Protein AF-A0A3P1XPN7-F1 (afdb_monomer_lite)

Secondary structure (DSSP, 8-state):
---PPPPHHHHHHHHHHHHTT-S-EEEEEEEEEEEETTEEEEEE--SS---HHHHHHHHHHHHHHHHHHSSS---HHHHHHHHHHHHHTPEEEEEEEEEE-SSEEEEEETTEEEEEESSSSEEE----

Organism: Escherichia coli (NCBI:txid562)

Foldseek 3Di:
DDDDDDDPVRVVVVVVCVVLVAQDKDWQFKWWWFQDPQAIETAGAPDDDDDDVQLLVQLVQQLVCCCPPNPDPDDSVRSSVVSNVRSVRTDIFGGWMWGHYPQWIWIDGPVDIDIDGDSGHYHYDDHD

Structure (mmCIF, N/CA/C/O backbone):
data_AF-A0A3P1XPN7-F1
#
_entry.id   AF-A0A3P1XPN7-F1
#
loop_
_atom_site.group_PDB
_atom_site.id
_atom_site.type_symbol
_atom_site.label_atom_id
_atom_site.label_alt_id
_atom_site.label_comp_id
_atom_site.label_asym_id
_atom_site.label_entity_id
_atom_site.label_seq_id
_atom_site.pdbx_PDB_ins_code
_atom_site.Cartn_x
_atom_site.Cartn_y
_atom_site.Cartn_z
_atom_site.occupancy
_atom_site.B_iso_or_equiv
_atom_site.auth_seq_id
_atom_site.auth_comp_id
_atom_site.auth_asym_id
_atom_site.auth_atom_id
_atom_site.pdbx_PDB_model_num
ATOM 1 N N . ASN A 1 1 ? -10.611 -22.731 31.653 1.00 43.47 1 ASN A N 1
ATOM 2 C CA . ASN A 1 1 ? -9.551 -22.167 30.794 1.00 43.47 1 ASN A CA 1
ATOM 3 C C . ASN A 1 1 ? -8.346 -23.073 30.858 1.00 43.47 1 ASN A C 1
ATOM 5 O O . ASN A 1 1 ? -7.580 -22.969 31.804 1.00 43.47 1 ASN A O 1
ATOM 9 N N . GLU A 1 2 ? -8.222 -23.992 29.906 1.00 47.03 2 GLU A N 1
ATOM 10 C CA . GLU A 1 2 ? -7.010 -24.796 29.750 1.00 47.03 2 GLU A CA 1
ATOM 11 C C . GLU A 1 2 ? -6.020 -24.011 28.890 1.00 47.03 2 GLU A C 1
ATOM 13 O O . GLU A 1 2 ? -6.319 -23.626 27.759 1.00 47.03 2 GLU A O 1
ATOM 18 N N . THR A 1 3 ? -4.854 -23.714 29.451 1.00 46.94 3 THR A N 1
ATOM 19 C CA . THR A 1 3 ? -3.710 -23.196 28.704 1.00 46.94 3 THR A CA 1
ATOM 20 C C . THR A 1 3 ? -3.095 -24.345 27.921 1.00 46.94 3 THR A C 1
ATOM 22 O O . THR A 1 3 ? -2.446 -25.213 28.498 1.00 46.94 3 THR A O 1
ATOM 25 N N . VAL A 1 4 ? -3.315 -24.356 26.608 1.00 68.31 4 VAL A N 1
ATOM 26 C CA . VAL A 1 4 ? -2.651 -25.287 25.693 1.00 68.31 4 VAL A CA 1
ATOM 27 C C . VAL A 1 4 ? -1.275 -24.721 25.355 1.00 68.31 4 VAL A C 1
ATOM 29 O O . VAL A 1 4 ? -1.167 -23.637 24.777 1.00 68.31 4 VAL A O 1
ATOM 32 N N . GLU A 1 5 ? -0.214 -25.439 25.720 1.00 71.19 5 GLU A N 1
ATOM 33 C CA . GLU A 1 5 ? 1.134 -25.092 25.279 1.00 71.19 5 GLU A CA 1
ATOM 34 C C . GLU A 1 5 ? 1.351 -25.532 23.832 1.00 71.19 5 GLU A C 1
ATOM 36 O O . GLU A 1 5 ? 1.286 -26.713 23.499 1.00 71.19 5 GLU A O 1
ATOM 41 N N . LEU A 1 6 ? 1.647 -24.559 22.972 1.00 68.94 6 LEU A N 1
ATOM 42 C CA . LEU A 1 6 ? 2.004 -24.817 21.582 1.00 68.94 6 LEU A CA 1
ATOM 43 C C . LEU A 1 6 ? 3.377 -25.489 21.492 1.00 68.94 6 LEU A C 1
ATOM 45 O O . LEU A 1 6 ? 4.345 -25.062 22.143 1.00 68.94 6 LEU A O 1
ATOM 49 N N . SER A 1 7 ? 3.475 -26.477 20.607 1.00 83.31 7 SER A N 1
ATOM 50 C CA . SER A 1 7 ? 4.732 -27.130 20.254 1.00 83.31 7 SER A CA 1
ATOM 51 C C . SER A 1 7 ? 5.725 -26.144 19.623 1.00 83.31 7 SER A C 1
ATOM 53 O O . SER A 1 7 ? 5.362 -25.087 19.094 1.00 83.31 7 SER A O 1
ATOM 55 N N . ALA A 1 8 ? 7.015 -26.490 19.642 1.00 78.88 8 ALA A N 1
ATOM 56 C CA . ALA A 1 8 ? 8.059 -25.672 19.019 1.00 78.88 8 ALA A CA 1
ATOM 57 C C . ALA A 1 8 ? 7.815 -25.458 17.512 1.00 78.88 8 ALA A C 1
ATOM 59 O O . ALA A 1 8 ? 8.082 -24.378 16.982 1.00 78.88 8 ALA A O 1
ATOM 60 N N . GLN A 1 9 ? 7.257 -26.463 16.831 1.00 71.62 9 GLN A N 1
ATOM 61 C CA . GLN A 1 9 ? 6.937 -26.390 15.409 1.00 71.62 9 GLN A CA 1
ATOM 62 C C . GLN A 1 9 ? 5.768 -25.437 15.136 1.00 71.62 9 GLN A C 1
ATOM 64 O O . GLN A 1 9 ? 5.864 -24.611 14.232 1.00 71.62 9 GLN A O 1
ATOM 69 N N . GLU A 1 10 ? 4.706 -25.475 15.945 1.00 68.19 10 GLU A N 1
ATOM 70 C CA . GLU A 1 10 ? 3.580 -24.537 15.834 1.00 68.19 10 GLU A CA 1
ATOM 71 C C . GLU A 1 10 ? 4.011 -23.097 16.108 1.00 68.19 10 GLU A C 1
ATOM 73 O O . GLU A 1 10 ? 3.664 -22.197 15.346 1.00 68.19 10 GLU A O 1
ATOM 78 N N . LYS A 1 11 ? 4.840 -22.875 17.135 1.00 73.75 11 LYS A N 1
ATOM 79 C CA . LYS A 1 11 ? 5.433 -21.558 17.421 1.00 73.75 11 LYS A CA 1
ATOM 80 C C . LYS A 1 11 ? 6.272 -21.052 16.248 1.00 73.75 11 LYS A C 1
ATOM 82 O O . LYS A 1 11 ? 6.179 -19.880 15.898 1.00 73.75 11 LYS A O 1
ATOM 87 N N . CYS A 1 12 ? 7.060 -21.922 15.616 1.00 70.81 12 CYS A N 1
ATOM 88 C CA . CYS A 1 12 ? 7.872 -21.568 14.453 1.00 70.81 12 CYS A CA 1
ATOM 89 C C . CYS A 1 12 ? 7.010 -21.243 13.224 1.00 70.81 12 CYS A C 1
ATOM 91 O O . CYS A 1 12 ? 7.272 -20.254 12.544 1.00 70.81 12 CYS A O 1
ATOM 93 N N . ILE A 1 13 ? 5.951 -22.021 12.970 1.00 64.38 13 ILE A N 1
ATOM 94 C CA . ILE A 1 13 ? 4.983 -21.751 11.898 1.00 64.38 13 ILE A CA 1
ATOM 95 C C . ILE A 1 13 ? 4.291 -20.413 12.142 1.00 64.38 13 ILE A C 1
ATOM 97 O O . ILE A 1 13 ? 4.268 -19.591 11.239 1.00 64.38 13 ILE A O 1
ATOM 101 N N . ILE A 1 14 ? 3.810 -20.153 13.360 1.00 63.28 14 ILE A N 1
ATOM 102 C CA . ILE A 1 14 ? 3.166 -18.885 13.720 1.00 63.28 14 ILE A CA 1
ATOM 103 C C . ILE A 1 14 ? 4.147 -17.720 13.603 1.00 63.28 14 ILE A C 1
ATOM 105 O O . ILE A 1 14 ? 3.788 -16.689 13.056 1.00 63.28 14 ILE A O 1
ATOM 109 N N . ALA A 1 15 ? 5.390 -17.861 14.066 1.00 65.00 15 ALA A N 1
ATOM 110 C CA . ALA A 1 15 ? 6.399 -16.814 13.929 1.00 65.00 15 ALA A CA 1
ATOM 111 C C . ALA A 1 15 ? 6.713 -16.525 12.456 1.00 65.00 15 ALA A C 1
ATOM 113 O O . ALA A 1 15 ? 6.793 -15.366 12.056 1.00 65.00 15 ALA A O 1
ATOM 114 N N . ARG A 1 16 ? 6.844 -17.570 11.632 1.00 61.44 16 ARG A N 1
ATOM 115 C CA . ARG A 1 16 ? 7.054 -17.444 10.187 1.00 61.44 16 ARG A C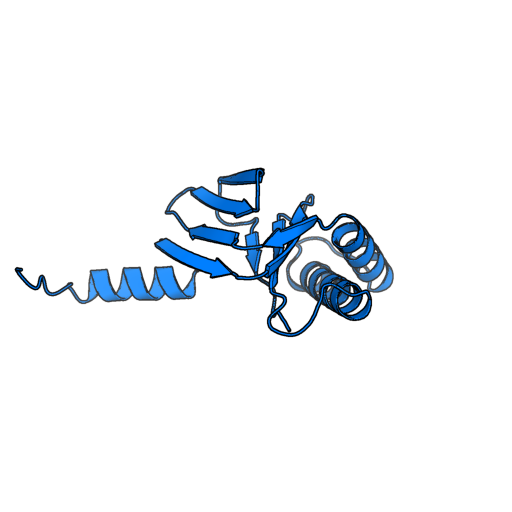A 1
ATOM 116 C C . ARG A 1 16 ? 5.843 -16.822 9.507 1.00 61.44 16 ARG A C 1
ATOM 118 O O . ARG A 1 16 ? 6.013 -15.963 8.655 1.00 61.44 16 ARG A O 1
ATOM 125 N N . ASP A 1 17 ? 4.645 -17.208 9.920 1.00 62.09 17 ASP A N 1
ATOM 126 C CA . ASP A 1 17 ? 3.396 -16.637 9.449 1.00 62.09 17 ASP A CA 1
ATOM 127 C C . ASP A 1 17 ? 3.312 -15.154 9.840 1.00 62.09 17 ASP A C 1
ATOM 129 O O . ASP A 1 17 ? 3.114 -14.326 8.965 1.00 62.09 17 ASP A O 1
ATOM 133 N N . ILE A 1 18 ? 3.611 -14.771 11.083 1.00 59.12 18 ILE A N 1
ATOM 134 C CA . ILE A 1 18 ? 3.682 -13.369 11.527 1.00 59.12 18 ILE A CA 1
ATOM 135 C C . ILE A 1 18 ? 4.707 -12.575 10.704 1.00 59.12 18 ILE A C 1
ATOM 137 O O . ILE A 1 18 ? 4.369 -11.516 10.178 1.00 59.12 18 ILE A O 1
ATOM 141 N N . ILE A 1 19 ? 5.934 -13.086 10.542 1.00 59.91 19 ILE A N 1
ATOM 142 C CA . ILE A 1 19 ? 6.994 -12.445 9.739 1.00 59.91 19 ILE A CA 1
ATOM 143 C C . ILE A 1 19 ? 6.554 -12.298 8.276 1.00 59.91 19 ILE A C 1
ATOM 145 O O . ILE A 1 19 ? 6.819 -11.280 7.641 1.00 59.91 19 ILE A O 1
ATOM 149 N N . CYS A 1 20 ? 5.858 -13.299 7.736 1.00 54.38 20 CYS A N 1
ATOM 150 C CA . CYS A 1 20 ? 5.346 -13.305 6.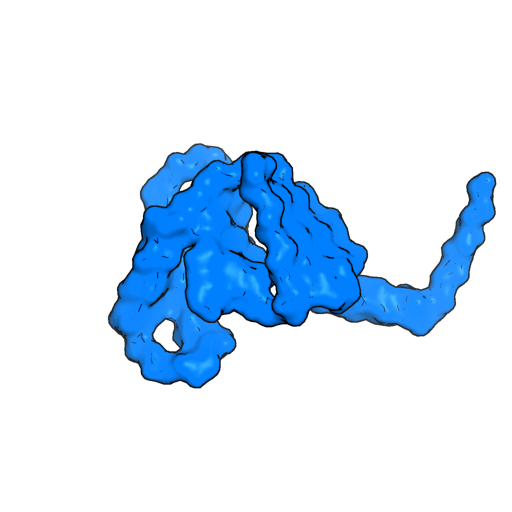370 1.00 54.38 20 CYS A CA 1
ATOM 151 C C . CYS A 1 20 ? 3.950 -12.670 6.229 1.00 54.38 20 CYS A C 1
ATOM 153 O O . CYS A 1 20 ? 3.361 -12.781 5.153 1.00 54.38 20 CYS A O 1
ATOM 155 N N . ASN A 1 21 ? 3.404 -12.034 7.274 1.00 56.56 21 ASN A N 1
ATOM 156 C CA . ASN A 1 21 ? 2.029 -11.522 7.317 1.00 56.56 21 ASN A CA 1
ATOM 157 C C . ASN A 1 21 ? 0.973 -12.545 6.832 1.00 56.56 21 ASN A C 1
ATOM 159 O O . ASN A 1 21 ? 0.087 -12.227 6.041 1.00 56.56 21 ASN A O 1
ATOM 163 N N . ARG A 1 22 ? 1.072 -13.794 7.281 1.00 54.59 22 ARG A N 1
ATOM 164 C CA . ARG A 1 22 ? 0.084 -14.874 7.153 1.00 54.59 22 ARG A CA 1
ATOM 165 C C . ARG A 1 22 ? -0.598 -15.054 8.517 1.00 54.59 22 ARG A C 1
ATOM 167 O O . ARG A 1 22 ? 0.034 -14.876 9.551 1.00 54.59 22 ARG A O 1
ATOM 174 N N . ARG A 1 23 ? -1.903 -15.353 8.538 1.00 53.69 23 ARG A N 1
ATOM 175 C CA . ARG A 1 23 ? -2.693 -15.606 9.770 1.00 53.69 23 ARG A CA 1
ATOM 176 C C . ARG A 1 23 ? -2.645 -14.493 10.836 1.00 53.69 23 ARG A C 1
ATOM 178 O O . ARG A 1 23 ? -2.642 -14.771 12.030 1.00 53.69 23 ARG A O 1
ATOM 185 N N . TYR A 1 24 ? -2.641 -13.230 10.415 1.00 65.50 24 TYR A N 1
ATOM 186 C CA . TYR A 1 24 ? -2.613 -12.064 11.303 1.00 65.50 24 TYR A CA 1
ATOM 187 C C . TYR A 1 24 ? -3.718 -11.069 10.940 1.00 65.50 24 TYR A C 1
ATOM 189 O O . TYR A 1 24 ? -3.922 -10.762 9.762 1.00 65.50 24 TYR A O 1
ATOM 197 N N . SER A 1 25 ? -4.430 -10.558 11.950 1.00 67.88 25 SER A N 1
ATOM 198 C CA . SER A 1 25 ? -5.381 -9.458 11.789 1.00 67.88 25 SER A CA 1
ATOM 199 C C . SER A 1 25 ? -4.806 -8.163 12.353 1.00 67.88 25 SER A C 1
ATOM 201 O O . SER A 1 25 ? -4.441 -8.113 13.528 1.00 67.88 25 SER A O 1
ATOM 203 N N . ARG A 1 26 ? -4.785 -7.100 11.548 1.00 75.62 26 ARG A N 1
ATOM 204 C CA . ARG A 1 26 ? -4.376 -5.756 11.967 1.00 75.62 26 ARG A CA 1
ATOM 205 C C . ARG A 1 26 ? -5.490 -4.757 11.715 1.00 75.62 26 ARG A C 1
ATOM 207 O O . ARG A 1 26 ? -6.061 -4.732 10.625 1.00 75.62 26 ARG A O 1
ATOM 214 N N . VAL A 1 27 ? -5.718 -3.880 12.687 1.00 80.75 27 VAL A N 1
ATOM 215 C CA . VAL A 1 27 ? -6.538 -2.682 12.495 1.00 80.75 27 VAL A CA 1
ATOM 216 C C . VAL A 1 27 ? -5.624 -1.511 12.140 1.00 80.75 27 VAL A C 1
ATOM 218 O O . VAL A 1 27 ? -4.650 -1.235 12.840 1.00 80.75 27 VAL A O 1
ATOM 221 N N . ILE A 1 28 ? -5.923 -0.831 11.035 1.00 85.62 28 ILE A N 1
ATOM 222 C CA . ILE A 1 28 ? -5.261 0.407 10.618 1.00 85.62 28 ILE A CA 1
ATOM 223 C C . ILE A 1 28 ? -6.300 1.524 10.712 1.00 85.62 28 ILE A C 1
ATOM 225 O O . ILE A 1 28 ? -7.292 1.523 9.985 1.00 85.62 28 ILE A O 1
ATOM 229 N N . GLU A 1 29 ? -6.073 2.482 11.613 1.00 86.81 29 GLU A N 1
ATOM 230 C CA . GLU A 1 29 ? -7.034 3.551 11.921 1.00 86.81 29 GLU A CA 1
ATOM 231 C C . GLU A 1 29 ? -7.435 4.348 10.673 1.00 86.81 29 GLU A C 1
ATOM 233 O O . GLU A 1 29 ? -8.613 4.625 10.451 1.00 86.81 29 GLU A O 1
ATOM 238 N N . LYS A 1 30 ? -6.458 4.691 9.830 1.00 90.38 30 LYS A N 1
ATOM 239 C CA . LYS A 1 30 ? -6.668 5.399 8.567 1.00 90.38 30 LYS A CA 1
ATOM 240 C C . LYS A 1 30 ? -5.528 5.121 7.590 1.00 90.38 30 LYS A C 1
ATOM 242 O O . LYS A 1 30 ? -4.375 4.999 8.001 1.00 90.38 30 LYS A O 1
ATOM 247 N N . ALA A 1 31 ? -5.840 5.028 6.302 1.00 91.88 31 ALA A N 1
ATOM 248 C CA . ALA A 1 31 ? -4.847 4.821 5.251 1.00 91.88 31 ALA A CA 1
ATOM 249 C C . ALA A 1 31 ? -5.320 5.371 3.904 1.00 91.88 31 ALA A C 1
ATOM 251 O O . ALA A 1 31 ? -6.525 5.488 3.661 1.00 91.88 31 ALA A O 1
ATOM 252 N N . TYR A 1 32 ? -4.368 5.650 3.019 1.00 92.50 32 TYR A N 1
ATOM 253 C CA . TYR A 1 32 ? -4.634 5.637 1.586 1.00 92.50 32 TYR A CA 1
ATOM 254 C C . TYR A 1 32 ? -4.589 4.193 1.089 1.00 92.50 32 TYR A C 1
ATOM 256 O O . TYR A 1 32 ? -3.692 3.435 1.460 1.00 92.50 32 TYR A O 1
ATOM 264 N N . VAL A 1 33 ? -5.563 3.809 0.269 1.00 90.50 33 VAL A N 1
ATOM 265 C CA . VAL A 1 33 ? -5.613 2.485 -0.357 1.00 90.50 33 VAL A CA 1
ATOM 266 C C . VAL A 1 33 ? -5.767 2.662 -1.856 1.00 90.50 33 VAL A C 1
ATOM 268 O O . VAL A 1 33 ? -6.703 3.320 -2.301 1.00 90.50 33 VAL A O 1
ATOM 271 N N . ALA A 1 34 ? -4.866 2.075 -2.636 1.00 90.94 34 ALA A N 1
ATOM 272 C CA . ALA A 1 34 ? -4.906 2.130 -4.093 1.00 90.94 34 ALA A CA 1
ATOM 273 C C . ALA A 1 34 ? -4.784 0.725 -4.675 1.00 90.94 34 ALA A C 1
ATOM 275 O O . ALA A 1 34 ? -3.883 -0.022 -4.299 1.00 90.94 34 ALA A O 1
ATOM 276 N N . ASN A 1 35 ? -5.669 0.373 -5.606 1.00 87.81 35 ASN A N 1
ATOM 277 C CA . ASN A 1 35 ? -5.578 -0.884 -6.341 1.00 87.81 35 ASN A CA 1
ATOM 278 C C . ASN A 1 35 ? -4.973 -0.650 -7.730 1.00 87.81 35 ASN A C 1
ATOM 280 O O . ASN A 1 35 ? -5.232 0.369 -8.367 1.00 87.81 35 ASN A O 1
ATOM 284 N N . SER A 1 36 ? -4.164 -1.594 -8.200 1.00 88.19 36 SER A N 1
ATOM 285 C CA . SER A 1 36 ? -3.453 -1.502 -9.475 1.00 88.19 36 SER A CA 1
ATOM 286 C C . SER A 1 36 ? -3.152 -2.889 -10.049 1.00 88.19 36 SER A C 1
ATOM 288 O O . SER A 1 36 ? -3.340 -3.908 -9.382 1.00 88.19 36 SER A O 1
ATOM 290 N N . GLY A 1 37 ? -2.598 -2.934 -11.265 1.00 86.56 37 GLY A N 1
ATOM 291 C CA . GLY A 1 37 ? -2.070 -4.174 -11.847 1.00 86.56 37 GLY A CA 1
ATOM 292 C C . GLY A 1 37 ? -0.939 -4.820 -11.028 1.00 86.56 37 GLY A C 1
ATOM 293 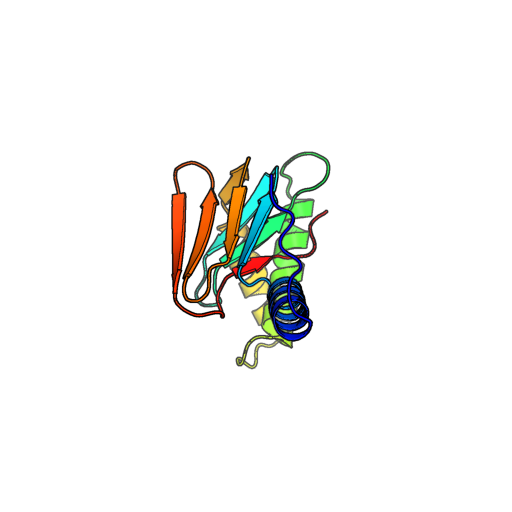O O . GLY A 1 37 ? -0.753 -6.031 -11.108 1.00 86.56 37 GLY A O 1
ATOM 294 N N . PHE A 1 38 ? -0.236 -4.047 -10.192 1.00 86.00 38 PHE A N 1
ATOM 295 C CA . PHE A 1 38 ? 0.819 -4.532 -9.289 1.00 86.00 38 PHE A CA 1
ATOM 296 C C . PHE A 1 38 ? 0.285 -5.042 -7.941 1.00 86.00 38 PHE A C 1
ATOM 298 O O . PHE A 1 38 ? 1.042 -5.548 -7.112 1.00 86.00 38 PHE A O 1
ATOM 305 N N . GLY A 1 39 ? -1.022 -4.912 -7.715 1.00 86.12 39 GLY A N 1
ATOM 306 C CA . GLY A 1 39 ? -1.687 -5.223 -6.460 1.00 86.12 39 GLY A CA 1
ATOM 307 C C . GLY A 1 39 ? -2.230 -3.986 -5.755 1.00 86.12 39 GLY A C 1
ATOM 308 O O . GLY A 1 39 ? -2.294 -2.886 -6.309 1.00 86.12 39 GLY A O 1
ATOM 309 N N . THR A 1 40 ? -2.663 -4.206 -4.521 1.00 87.06 40 THR A N 1
ATOM 310 C CA . THR A 1 40 ? -3.234 -3.204 -3.630 1.00 87.06 40 THR A CA 1
ATOM 311 C C . THR A 1 40 ? -2.167 -2.656 -2.702 1.00 87.06 40 THR A C 1
ATOM 313 O O . THR A 1 40 ? -1.559 -3.396 -1.937 1.00 87.06 40 THR A O 1
ATOM 316 N N . PHE A 1 41 ? -1.965 -1.348 -2.736 1.00 90.38 41 PHE A N 1
ATOM 317 C CA . PHE A 1 41 ? -1.078 -0.644 -1.826 1.00 90.38 41 PHE A CA 1
ATOM 318 C C . PHE A 1 41 ? -1.891 -0.020 -0.698 1.00 90.38 41 PHE A C 1
ATOM 320 O O . PHE A 1 41 ? -2.913 0.623 -0.943 1.00 90.38 41 PHE A O 1
ATOM 327 N N . VAL A 1 42 ? -1.427 -0.207 0.533 1.00 90.31 42 VAL A N 1
ATOM 328 C CA . VAL A 1 42 ? -2.025 0.340 1.750 1.00 90.31 42 VAL A CA 1
ATOM 329 C C . VAL A 1 42 ? -0.975 1.202 2.429 1.00 90.31 42 VAL A C 1
ATOM 331 O O . VAL A 1 42 ? 0.045 0.691 2.880 1.00 90.31 42 VAL A O 1
ATOM 334 N N . PHE A 1 43 ? -1.229 2.501 2.528 1.00 92.94 43 PHE A N 1
ATOM 335 C CA . PHE A 1 43 ? -0.342 3.456 3.183 1.00 92.94 43 PHE A CA 1
ATOM 336 C C . PHE A 1 43 ? -1.009 4.019 4.437 1.00 92.94 43 PHE A C 1
ATOM 338 O O . PHE A 1 43 ? -1.877 4.896 4.330 1.00 92.94 43 PHE A O 1
ATOM 345 N N . PRO A 1 44 ? -0.667 3.495 5.629 1.00 91.31 44 PRO A N 1
ATOM 346 C CA . PRO A 1 44 ? -1.203 3.994 6.885 1.00 91.31 44 PRO A CA 1
ATOM 347 C C . PRO A 1 44 ? -0.882 5.478 7.064 1.00 91.31 44 PRO A C 1
ATOM 349 O O . PRO A 1 44 ? 0.242 5.906 6.844 1.00 91.31 44 PRO A O 1
ATOM 352 N N . VAL A 1 45 ? -1.852 6.259 7.522 1.00 90.75 45 VAL A N 1
ATOM 353 C CA . VAL A 1 45 ? -1.611 7.641 7.941 1.00 90.75 45 VAL A CA 1
ATOM 354 C C . VAL A 1 45 ? -1.638 7.631 9.466 1.00 90.75 45 VAL A C 1
ATOM 356 O O . VAL A 1 45 ? -2.699 7.479 10.058 1.00 90.75 45 VAL A O 1
ATOM 359 N N . ARG A 1 46 ? -0.484 7.696 10.130 1.00 79.94 46 ARG A N 1
ATOM 360 C CA . ARG A 1 46 ? -0.383 7.512 11.592 1.00 79.94 46 ARG A CA 1
ATOM 361 C C . ARG A 1 46 ? -0.677 8.802 12.344 1.00 79.94 46 ARG A C 1
ATOM 363 O O . ARG A 1 46 ? -1.341 8.790 13.373 1.00 79.94 46 ARG A O 1
ATOM 370 N N . SER A 1 47 ? -0.269 9.936 11.791 1.00 75.88 47 SER A N 1
ATOM 371 C CA . SER A 1 47 ? -0.492 11.262 12.375 1.00 75.88 47 SER A CA 1
ATOM 372 C C . SER A 1 47 ? -1.344 12.138 11.448 1.00 75.88 47 SER A C 1
ATOM 374 O O . SER A 1 47 ? -1.521 11.818 10.281 1.00 75.88 47 SER A O 1
ATOM 376 N N . GLY A 1 48 ? -1.948 13.232 11.925 1.00 80.62 48 GLY A N 1
ATOM 377 C CA . GLY A 1 48 ? -2.548 14.285 11.077 1.00 80.62 48 GLY A CA 1
ATOM 378 C C . GLY A 1 48 ? -3.711 13.895 10.137 1.00 80.62 48 GLY A C 1
ATOM 379 O O . GLY A 1 48 ? -4.385 12.879 10.307 1.00 80.62 48 GLY A O 1
ATOM 380 N N . ARG A 1 49 ? -3.985 14.748 9.140 1.00 88.12 49 ARG A N 1
ATOM 381 C CA . ARG A 1 49 ? -5.080 14.582 8.158 1.00 88.12 49 ARG A CA 1
ATOM 382 C C . ARG A 1 49 ? -4.573 13.958 6.856 1.00 88.12 49 ARG A C 1
ATOM 384 O O . ARG A 1 49 ? -3.366 13.906 6.624 1.00 88.12 49 ARG A O 1
ATOM 391 N N . PHE A 1 50 ? -5.497 13.517 6.007 1.00 89.56 50 PHE A N 1
ATOM 392 C CA . PHE A 1 50 ? -5.205 13.229 4.605 1.00 89.56 50 PHE A CA 1
ATOM 393 C C . PHE A 1 50 ? -4.848 14.535 3.887 1.00 89.56 50 PHE A C 1
ATOM 395 O O . PHE A 1 50 ? -5.673 15.447 3.836 1.00 89.56 50 PHE A O 1
ATOM 402 N N . CYS A 1 51 ? -3.629 14.631 3.365 1.00 90.75 51 CYS A N 1
ATOM 403 C CA . CYS A 1 51 ? -3.111 15.819 2.691 1.00 90.75 51 CYS A CA 1
ATOM 404 C C . CYS A 1 51 ? -2.214 15.439 1.508 1.00 90.75 51 CYS A C 1
ATOM 406 O O . CYS A 1 51 ? -1.866 14.266 1.341 1.00 90.75 51 CYS A O 1
ATOM 408 N N . GLN A 1 52 ? -1.850 16.445 0.707 1.00 90.94 52 GLN A N 1
ATOM 409 C CA . GLN A 1 52 ? -1.062 16.266 -0.511 1.00 90.94 52 GLN A CA 1
ATOM 410 C C . GLN A 1 52 ? 0.346 15.733 -0.232 1.00 90.94 52 GLN A C 1
ATOM 412 O O . GLN A 1 52 ? 0.798 14.845 -0.941 1.00 90.94 52 GLN A O 1
ATOM 417 N N . SER A 1 53 ? 1.016 16.206 0.824 1.00 92.31 53 SER A N 1
ATOM 418 C CA . SER A 1 53 ? 2.357 15.721 1.189 1.00 92.31 53 SER A CA 1
ATOM 419 C C . SER A 1 53 ? 2.384 14.209 1.428 1.00 92.31 53 SER A C 1
ATOM 421 O O . SER A 1 53 ? 3.233 13.513 0.888 1.00 92.31 53 SER A O 1
ATOM 423 N N . LYS A 1 54 ? 1.382 13.676 2.133 1.00 92.94 54 LYS A N 1
ATOM 424 C CA . LYS A 1 54 ? 1.238 12.230 2.360 1.00 92.94 54 LYS A CA 1
ATOM 425 C C . LYS A 1 54 ? 0.896 11.448 1.103 1.00 92.94 54 LYS A C 1
ATOM 427 O O . LYS A 1 54 ? 1.265 10.289 0.986 1.00 92.94 54 LYS A O 1
ATOM 432 N N . LEU A 1 55 ? 0.160 12.062 0.178 1.00 92.50 55 LEU A N 1
ATOM 433 C CA . LEU A 1 55 ? -0.118 11.451 -1.120 1.00 92.50 55 LEU A CA 1
ATOM 434 C C . LEU A 1 55 ? 1.170 11.338 -1.951 1.00 92.50 55 LEU A C 1
ATOM 436 O O . LEU A 1 55 ? 1.383 10.328 -2.611 1.00 92.50 55 LEU A O 1
ATOM 440 N N . ILE A 1 56 ? 2.041 12.350 -1.874 1.00 94.00 56 ILE A N 1
ATOM 441 C CA . ILE A 1 56 ? 3.359 12.346 -2.519 1.00 94.00 56 ILE A CA 1
ATOM 442 C C . ILE A 1 56 ? 4.256 11.280 -1.884 1.00 94.00 56 ILE A C 1
ATOM 444 O O . ILE A 1 56 ? 4.841 10.485 -2.606 1.00 94.00 56 ILE A O 1
ATOM 448 N N . GLU A 1 57 ? 4.325 11.193 -0.553 1.00 94.75 57 GLU A N 1
ATOM 449 C CA . GLU A 1 57 ? 5.065 10.120 0.133 1.00 94.75 57 GLU A CA 1
ATOM 450 C C . GLU A 1 57 ? 4.558 8.732 -0.265 1.00 94.75 57 GLU A C 1
ATOM 452 O O . GLU A 1 57 ? 5.353 7.833 -0.548 1.00 94.75 57 GLU A O 1
ATOM 457 N N . PHE A 1 58 ? 3.236 8.572 -0.350 1.00 95.44 58 PHE A N 1
ATOM 458 C CA . PHE A 1 58 ? 2.627 7.339 -0.821 1.00 95.44 58 PHE A CA 1
ATOM 459 C C . PHE A 1 58 ? 3.068 6.999 -2.253 1.00 95.44 58 PHE A C 1
ATOM 461 O O . PHE A 1 58 ? 3.519 5.882 -2.510 1.00 95.44 58 PHE A O 1
ATOM 468 N N . ALA A 1 59 ? 3.008 7.967 -3.170 1.00 96.50 59 ALA A N 1
ATOM 469 C CA . ALA A 1 59 ? 3.470 7.804 -4.546 1.00 96.50 59 ALA A CA 1
ATOM 470 C C . ALA A 1 59 ? 4.962 7.449 -4.625 1.00 96.50 59 ALA A C 1
ATOM 472 O O . ALA A 1 59 ? 5.343 6.560 -5.389 1.00 96.50 59 ALA A O 1
ATOM 473 N N . THR A 1 60 ? 5.802 8.093 -3.812 1.00 96.19 60 THR A N 1
ATOM 474 C CA . THR A 1 60 ? 7.242 7.823 -3.737 1.00 96.19 60 THR A CA 1
ATOM 475 C C . THR A 1 60 ? 7.504 6.379 -3.330 1.00 96.19 60 THR A C 1
ATOM 477 O O . THR A 1 60 ? 8.264 5.683 -4.001 1.00 96.19 60 THR A O 1
ATOM 480 N N . GLN A 1 61 ? 6.837 5.884 -2.285 1.00 95.75 61 GLN A N 1
ATOM 481 C CA . GLN A 1 61 ? 7.023 4.502 -1.841 1.00 95.75 61 GLN A CA 1
ATOM 482 C C . GLN A 1 61 ? 6.520 3.480 -2.870 1.00 95.75 61 GLN A C 1
ATOM 484 O O . GLN A 1 61 ? 7.178 2.462 -3.079 1.00 95.75 61 GLN A O 1
ATOM 489 N N . ILE A 1 62 ? 5.418 3.763 -3.579 1.00 95.31 62 ILE A N 1
ATOM 490 C CA . ILE A 1 62 ? 4.982 2.922 -4.706 1.00 95.31 62 ILE A CA 1
ATOM 491 C C . ILE A 1 62 ? 6.042 2.917 -5.814 1.00 95.31 62 ILE A C 1
ATOM 493 O O . ILE A 1 62 ? 6.361 1.858 -6.344 1.00 95.31 62 ILE A O 1
ATOM 497 N N . SER A 1 63 ? 6.617 4.073 -6.145 1.00 95.94 63 SER A N 1
ATOM 498 C CA . SER A 1 63 ? 7.642 4.196 -7.192 1.00 95.94 63 SER A CA 1
ATOM 499 C C . SER A 1 63 ? 8.891 3.379 -6.849 1.00 95.94 63 SER A C 1
ATOM 501 O O . SER A 1 63 ? 9.391 2.619 -7.679 1.00 95.94 63 SER A O 1
ATOM 503 N N . VAL A 1 64 ? 9.353 3.465 -5.595 1.00 94.25 64 VAL A N 1
ATOM 504 C CA . VAL A 1 64 ? 10.468 2.655 -5.079 1.00 94.25 64 VAL A CA 1
ATOM 505 C C . VAL A 1 64 ? 10.133 1.168 -5.150 1.00 94.25 64 VAL A C 1
ATOM 507 O O . VAL A 1 64 ? 10.957 0.381 -5.618 1.00 94.25 64 VAL A O 1
ATOM 510 N N . TRP A 1 65 ? 8.924 0.772 -4.743 1.00 93.19 65 TRP A N 1
ATOM 511 C CA . TRP A 1 65 ? 8.480 -0.618 -4.842 1.00 93.19 65 TRP A CA 1
ATOM 512 C C . TRP A 1 65 ? 8.471 -1.101 -6.297 1.00 93.19 65 TRP A C 1
ATOM 514 O O . TRP A 1 65 ? 9.006 -2.165 -6.590 1.00 93.19 65 TRP A O 1
ATOM 524 N N . ILE A 1 66 ? 7.948 -0.305 -7.235 1.00 91.50 66 ILE A N 1
ATOM 525 C CA . ILE A 1 66 ? 7.919 -0.651 -8.662 1.00 91.50 66 ILE A CA 1
ATOM 526 C C . ILE A 1 66 ? 9.337 -0.881 -9.188 1.00 91.50 66 IL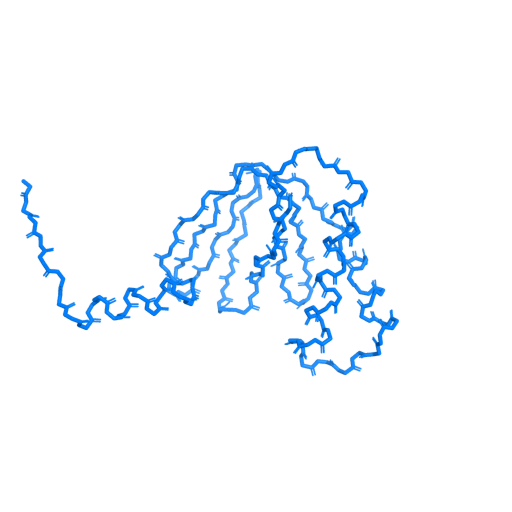E A C 1
ATOM 528 O O . ILE A 1 66 ? 9.585 -1.884 -9.853 1.00 91.50 66 ILE A O 1
ATOM 532 N N . LYS A 1 67 ? 10.285 -0.007 -8.849 1.00 92.12 67 LYS A N 1
ATOM 533 C CA . LYS A 1 67 ? 11.678 -0.137 -9.293 1.00 92.12 67 LYS A CA 1
ATOM 534 C C . LYS A 1 67 ? 12.382 -1.365 -8.708 1.00 92.12 67 LYS A C 1
ATOM 536 O O . LYS A 1 67 ? 13.182 -1.997 -9.388 1.00 92.12 67 LYS A O 1
ATOM 541 N N . THR A 1 68 ? 12.139 -1.658 -7.433 1.00 88.81 68 THR A N 1
ATOM 542 C CA . THR A 1 68 ? 12.960 -2.614 -6.669 1.00 88.81 68 THR A CA 1
ATOM 543 C C . THR A 1 68 ? 12.348 -4.004 -6.550 1.00 88.81 68 THR A C 1
ATOM 545 O O . THR A 1 68 ? 13.085 -4.974 -6.410 1.00 88.81 68 THR A O 1
ATOM 548 N N . GLN A 1 69 ? 11.021 -4.105 -6.595 1.00 86.19 69 GLN A N 1
ATOM 549 C CA . GLN A 1 69 ? 10.277 -5.337 -6.325 1.00 86.19 69 GLN A CA 1
ATOM 550 C C . GLN A 1 69 ? 9.442 -5.804 -7.518 1.00 86.19 69 GLN A C 1
ATOM 552 O O . GLN A 1 69 ? 9.032 -6.965 -7.554 1.00 86.19 69 GLN A O 1
ATOM 557 N N . SER A 1 70 ? 9.159 -4.936 -8.498 1.00 82.50 70 SER A N 1
ATOM 558 C CA . SER A 1 70 ? 8.471 -5.393 -9.704 1.00 82.50 70 SER A CA 1
ATOM 559 C C . SER A 1 70 ? 9.429 -6.163 -10.614 1.00 82.50 70 SER A C 1
ATOM 561 O O . SER A 1 70 ? 10.620 -5.877 -10.693 1.00 82.50 70 SER A O 1
ATOM 563 N N . SER A 1 71 ? 8.898 -7.135 -11.353 1.00 84.38 71 SER A N 1
ATOM 564 C CA . SER A 1 71 ? 9.652 -7.857 -12.385 1.00 84.38 71 SER A CA 1
ATOM 565 C C . SER A 1 71 ? 9.876 -7.031 -13.660 1.00 84.38 71 SER A C 1
ATOM 567 O O . SER A 1 71 ? 10.469 -7.528 -14.617 1.00 84.38 71 SER A O 1
ATOM 569 N N . PHE A 1 72 ? 9.353 -5.803 -13.716 1.00 84.69 72 PHE A N 1
ATOM 570 C CA . PHE A 1 72 ? 9.414 -4.935 -14.886 1.00 84.69 72 PHE A CA 1
ATOM 571 C C . PHE A 1 72 ? 10.626 -4.008 -14.807 1.00 84.69 72 PHE A C 1
ATOM 573 O O . PHE A 1 72 ? 10.948 -3.463 -13.755 1.00 84.69 72 PHE A O 1
ATOM 580 N N . LYS A 1 73 ? 11.282 -3.789 -15.949 1.00 88.06 73 LYS A N 1
ATOM 581 C CA . LYS A 1 73 ? 12.432 -2.886 -16.062 1.00 88.06 73 LYS A CA 1
ATOM 582 C C . LYS A 1 73 ? 11.968 -1.466 -16.384 1.00 88.06 73 LYS A C 1
ATOM 584 O O . LYS A 1 73 ? 12.096 -1.029 -17.522 1.00 88.06 73 LYS A O 1
ATOM 589 N N . PHE A 1 74 ? 11.402 -0.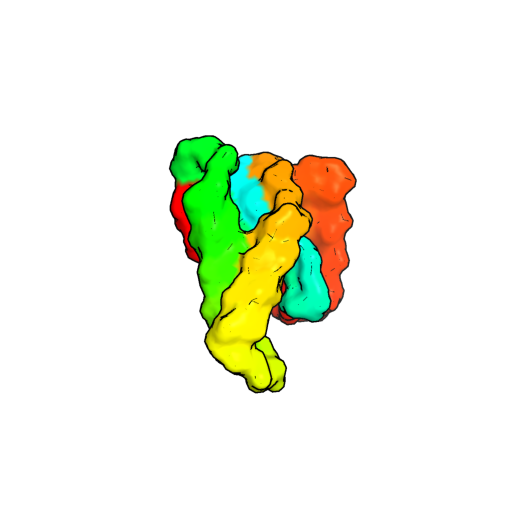784 -15.395 1.00 90.50 74 PHE A N 1
ATOM 590 C CA . PHE A 1 74 ? 11.061 0.634 -15.520 1.00 90.50 74 PHE A CA 1
ATOM 591 C C . PHE A 1 74 ? 12.299 1.520 -15.352 1.00 90.50 74 PHE A C 1
ATOM 593 O O . PHE A 1 74 ? 13.147 1.257 -14.497 1.00 90.50 74 PHE A O 1
ATOM 600 N N . SER A 1 75 ? 12.376 2.590 -16.142 1.00 95.00 75 SER A N 1
ATOM 601 C CA . SER A 1 75 ? 13.227 3.741 -15.831 1.00 95.00 75 SER A CA 1
ATOM 602 C C . SER A 1 75 ? 12.726 4.477 -14.580 1.00 95.00 75 SER A C 1
ATOM 604 O O . SER A 1 75 ? 11.603 4.257 -14.115 1.00 95.00 75 SER A O 1
ATOM 606 N N . ASP A 1 76 ? 13.552 5.373 -14.036 1.00 93.12 76 ASP A N 1
ATOM 607 C CA . ASP A 1 76 ? 13.183 6.162 -12.857 1.00 93.12 76 ASP A CA 1
ATOM 608 C C . ASP A 1 76 ? 11.952 7.045 -13.128 1.00 93.12 76 ASP A C 1
ATOM 610 O O . ASP A 1 76 ? 11.013 7.046 -12.330 1.00 93.12 76 ASP A O 1
ATOM 614 N N . ASP A 1 77 ? 11.891 7.702 -14.290 1.00 95.62 77 ASP A N 1
ATOM 615 C CA . ASP A 1 77 ? 10.757 8.555 -14.671 1.00 95.62 77 ASP A CA 1
ATOM 616 C C . ASP A 1 77 ? 9.461 7.753 -14.854 1.00 95.62 77 ASP A C 1
ATOM 618 O O . ASP A 1 77 ? 8.382 8.178 -14.425 1.00 95.62 77 ASP A O 1
ATOM 622 N N . GLU A 1 78 ? 9.544 6.557 -15.446 1.00 95.88 78 GLU A N 1
ATOM 623 C CA . GLU A 1 78 ? 8.382 5.678 -15.581 1.00 95.88 78 GLU A CA 1
ATOM 624 C C . GLU A 1 78 ? 7.892 5.185 -14.219 1.00 95.88 78 GLU A C 1
ATOM 626 O O . GLU A 1 78 ? 6.686 5.197 -13.969 1.00 95.88 78 GLU A O 1
ATOM 631 N N . ALA A 1 79 ? 8.799 4.787 -13.321 1.00 95.12 79 ALA A N 1
ATOM 632 C CA . ALA A 1 79 ? 8.435 4.339 -11.980 1.00 95.12 79 ALA A CA 1
ATOM 633 C C . ALA A 1 79 ? 7.738 5.455 -11.186 1.00 95.12 79 ALA A C 1
ATOM 635 O O . ALA A 1 79 ? 6.690 5.207 -10.583 1.00 95.12 79 ALA A O 1
ATOM 636 N N . VAL A 1 80 ? 8.261 6.687 -11.251 1.00 96.06 80 VAL A N 1
ATOM 637 C CA . VAL A 1 80 ? 7.652 7.878 -10.632 1.00 96.06 80 VAL A CA 1
ATOM 638 C C . VAL A 1 80 ? 6.267 8.162 -11.215 1.00 96.06 80 VAL A C 1
ATOM 640 O O . VAL A 1 80 ? 5.301 8.353 -10.471 1.00 96.06 80 VAL A O 1
ATOM 643 N N . SER A 1 81 ? 6.137 8.133 -12.543 1.00 96.25 81 SER A N 1
ATOM 644 C CA . SER A 1 81 ? 4.856 8.336 -13.229 1.00 96.25 81 SER A CA 1
ATOM 645 C C . SER A 1 81 ? 3.813 7.289 -12.817 1.00 96.25 81 SER A C 1
ATOM 647 O O . SER A 1 81 ? 2.666 7.626 -12.499 1.00 96.25 81 SER A O 1
ATOM 649 N N . GLN A 1 82 ? 4.211 6.015 -12.729 1.00 95.62 82 GLN A N 1
ATOM 650 C CA . GLN A 1 82 ? 3.335 4.941 -12.261 1.00 95.62 82 GLN A CA 1
ATOM 651 C C . GLN A 1 82 ? 2.931 5.117 -10.796 1.00 95.62 82 GLN A C 1
ATOM 653 O O . GLN A 1 82 ? 1.745 4.992 -10.480 1.00 95.62 82 GLN A O 1
ATOM 658 N N . GLY A 1 83 ? 3.880 5.436 -9.913 1.00 95.88 83 GLY A N 1
ATOM 659 C CA . GLY A 1 83 ? 3.600 5.661 -8.498 1.00 95.88 83 GLY A CA 1
ATOM 660 C C . GLY A 1 83 ? 2.608 6.798 -8.278 1.00 95.88 83 GLY A C 1
ATOM 661 O O . GLY A 1 83 ? 1.624 6.621 -7.559 1.00 95.88 83 GLY A O 1
ATOM 662 N N . MET A 1 84 ? 2.788 7.921 -8.978 1.00 96.69 84 MET A N 1
ATOM 663 C CA . MET A 1 84 ? 1.851 9.048 -8.942 1.00 96.69 84 MET A CA 1
ATOM 664 C C . MET A 1 84 ? 0.470 8.673 -9.479 1.00 96.69 84 MET A C 1
ATOM 666 O O . MET A 1 84 ? -0.540 8.995 -8.853 1.00 96.69 84 MET A O 1
ATOM 670 N N . ARG A 1 85 ? 0.397 7.956 -10.607 1.00 96.69 85 ARG A N 1
ATOM 671 C CA . ARG A 1 85 ? -0.880 7.504 -11.181 1.00 96.69 85 ARG A CA 1
ATOM 672 C C . ARG A 1 85 ? -1.653 6.608 -10.214 1.00 96.69 85 ARG A C 1
ATOM 674 O O . ARG A 1 85 ? -2.863 6.763 -10.072 1.00 96.69 85 ARG A O 1
ATOM 681 N N . ILE A 1 86 ? -0.968 5.676 -9.553 1.00 95.38 86 ILE A N 1
ATOM 682 C CA . ILE A 1 86 ? -1.585 4.764 -8.583 1.00 95.38 86 ILE A CA 1
ATOM 683 C C . ILE A 1 86 ? -2.028 5.537 -7.335 1.00 95.38 86 ILE A C 1
ATOM 685 O O . ILE A 1 86 ? -3.172 5.387 -6.909 1.00 95.38 86 ILE A O 1
ATOM 689 N N . ALA A 1 87 ? -1.173 6.404 -6.786 1.00 95.62 87 ALA A N 1
ATOM 690 C CA . ALA A 1 87 ? -1.492 7.200 -5.602 1.00 95.62 87 ALA A CA 1
ATOM 691 C C . ALA A 1 87 ? -2.651 8.184 -5.837 1.00 95.62 87 ALA A C 1
ATOM 693 O O . ALA A 1 87 ? -3.505 8.337 -4.969 1.00 95.62 87 ALA A O 1
ATOM 694 N N . ASN A 1 88 ? -2.742 8.804 -7.016 1.00 94.88 88 ASN A N 1
ATOM 695 C CA . ASN A 1 88 ? -3.840 9.718 -7.350 1.00 94.88 88 ASN A CA 1
ATOM 696 C C . ASN A 1 88 ? -5.206 9.015 -7.426 1.00 94.88 88 ASN A C 1
ATOM 698 O O . ASN A 1 88 ? -6.231 9.653 -7.198 1.00 94.88 88 ASN A O 1
ATOM 702 N N . ASN A 1 89 ? -5.225 7.706 -7.689 1.00 92.25 89 ASN A N 1
ATOM 703 C CA . ASN A 1 89 ? -6.437 6.884 -7.675 1.00 92.25 89 ASN A CA 1
ATOM 704 C C . ASN A 1 89 ? -6.746 6.291 -6.288 1.00 92.25 89 ASN A C 1
ATOM 706 O O . ASN A 1 89 ? -7.640 5.453 -6.155 1.00 92.25 89 ASN A O 1
ATOM 710 N N . ALA A 1 90 ? -6.001 6.681 -5.251 1.00 91.88 90 ALA A N 1
ATOM 711 C CA . ALA A 1 90 ? -6.187 6.148 -3.916 1.00 91.88 90 ALA A CA 1
ATOM 712 C C . ALA A 1 90 ? -7.482 6.643 -3.269 1.00 91.88 90 ALA A C 1
ATOM 714 O O . ALA A 1 90 ? -7.806 7.832 -3.278 1.00 91.88 90 ALA A 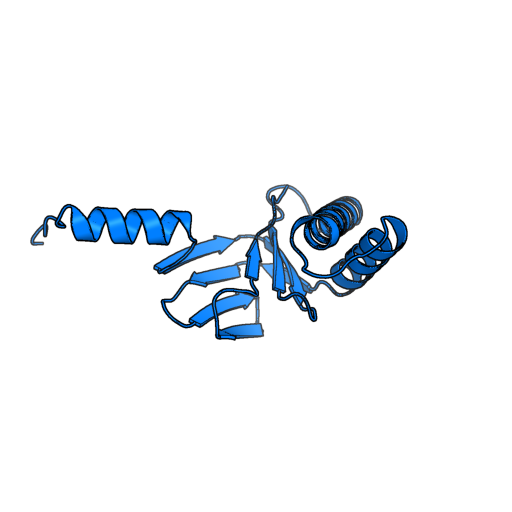O 1
ATOM 715 N N . ILE A 1 91 ? -8.172 5.732 -2.594 1.00 90.94 91 ILE A N 1
ATOM 716 C CA . ILE A 1 91 ? -9.287 6.065 -1.717 1.00 90.94 91 ILE A CA 1
ATOM 717 C C . ILE A 1 91 ? -8.792 6.302 -0.288 1.00 90.94 91 ILE A C 1
ATOM 719 O O . ILE A 1 91 ? -7.802 5.724 0.168 1.00 90.94 91 ILE A O 1
ATOM 723 N N . LYS A 1 92 ? -9.500 7.173 0.435 1.00 91.50 92 LYS A N 1
ATOM 724 C CA . LYS A 1 92 ? -9.252 7.467 1.850 1.00 91.50 92 LYS A CA 1
ATOM 725 C C . LYS A 1 92 ? -10.071 6.510 2.701 1.00 91.50 92 LYS A C 1
ATOM 727 O O . LYS A 1 92 ? -11.297 6.562 2.691 1.00 91.50 92 LYS A O 1
ATOM 732 N N . CYS A 1 93 ? -9.387 5.676 3.463 1.00 88.81 93 CYS A N 1
ATOM 733 C CA . CYS A 1 93 ? -9.993 4.629 4.265 1.00 88.81 93 CYS A CA 1
ATOM 734 C C . CYS A 1 93 ? -9.812 4.909 5.758 1.00 88.81 93 CYS A C 1
ATOM 736 O O . CYS A 1 93 ? -8.769 5.417 6.169 1.00 88.81 93 CYS A O 1
ATOM 738 N N . LYS A 1 94 ? -10.809 4.550 6.573 1.00 87.94 94 LYS A N 1
ATOM 739 C CA . LYS A 1 94 ? -10.735 4.553 8.043 1.00 87.94 94 LYS A CA 1
ATOM 740 C C . LYS A 1 94 ? -11.166 3.194 8.595 1.00 87.94 94 LYS A C 1
ATOM 742 O O . LYS A 1 94 ? -11.961 2.518 7.948 1.00 87.94 94 LYS A O 1
ATOM 747 N N . ASN A 1 95 ? -10.667 2.835 9.778 1.00 85.19 95 ASN A N 1
ATOM 748 C CA . ASN A 1 95 ? -10.961 1.585 10.493 1.00 85.19 95 ASN A CA 1
ATOM 749 C C . ASN A 1 95 ? -10.763 0.343 9.618 1.00 85.19 95 ASN A C 1
ATOM 751 O O . ASN A 1 95 ? -11.627 -0.524 9.511 1.00 85.19 95 ASN A O 1
ATOM 755 N N . ILE A 1 96 ? -9.619 0.290 8.945 1.00 83.94 96 ILE A N 1
ATOM 756 C CA . ILE A 1 96 ? -9.316 -0.764 7.990 1.00 83.94 96 ILE A CA 1
ATOM 757 C C . ILE A 1 96 ? -8.968 -2.024 8.757 1.00 83.94 96 ILE A C 1
ATOM 759 O O . ILE A 1 96 ? -8.079 -2.000 9.606 1.00 83.94 96 ILE A O 1
ATOM 763 N N . THR A 1 97 ? -9.618 -3.131 8.420 1.00 83.44 97 THR A N 1
ATOM 764 C CA . THR A 1 97 ? -9.202 -4.447 8.908 1.00 83.44 97 THR A CA 1
ATOM 765 C C . THR A 1 97 ? -8.457 -5.163 7.799 1.00 83.44 97 THR A C 1
ATOM 767 O O . THR A 1 97 ? -9.011 -5.436 6.736 1.00 83.44 97 THR A O 1
ATOM 770 N N . TYR A 1 98 ? -7.186 -5.447 8.046 1.00 78.50 98 TYR A N 1
ATOM 771 C CA . TYR A 1 98 ? -6.398 -6.364 7.240 1.00 78.50 98 TYR A CA 1
ATOM 772 C C . TYR A 1 98 ? -6.413 -7.718 7.934 1.00 78.50 98 TYR A C 1
ATOM 774 O O . TYR A 1 98 ? -6.002 -7.807 9.088 1.00 78.50 98 TYR A O 1
ATOM 782 N N . ALA A 1 99 ? -6.892 -8.752 7.253 1.00 74.81 99 ALA A N 1
ATOM 783 C CA . ALA A 1 99 ? -6.884 -10.118 7.751 1.00 74.81 99 ALA A CA 1
ATOM 784 C C . ALA A 1 99 ? -6.137 -11.004 6.759 1.00 74.81 99 ALA A C 1
ATOM 786 O O . ALA A 1 99 ? -6.602 -11.245 5.643 1.00 74.81 99 ALA A O 1
ATOM 787 N N . ALA A 1 100 ? -4.975 -11.491 7.170 1.00 66.00 100 ALA A N 1
ATOM 788 C CA . ALA A 1 100 ? -4.230 -12.462 6.400 1.00 66.00 100 ALA A CA 1
ATOM 789 C C . ALA A 1 100 ? -4.736 -13.878 6.679 1.00 66.00 100 ALA A C 1
ATOM 791 O O . ALA A 1 100 ? -4.710 -14.329 7.820 1.00 66.00 100 ALA A O 1
ATOM 792 N N . GLY A 1 101 ? -5.183 -14.587 5.647 1.00 60.56 101 GLY A N 1
ATOM 793 C CA . GLY A 1 101 ? -5.477 -16.019 5.694 1.00 60.56 101 GLY A CA 1
ATOM 794 C C . GLY A 1 101 ? -4.339 -16.852 5.106 1.00 60.56 101 GLY A C 1
ATOM 795 O O . GLY A 1 101 ? -3.278 -16.328 4.775 1.00 60.56 101 GLY A O 1
ATOM 796 N N . VAL A 1 102 ? -4.562 -18.164 4.996 1.00 58.09 102 VAL A N 1
ATOM 797 C CA . VAL A 1 102 ? -3.613 -19.100 4.361 1.00 58.09 102 VAL A CA 1
ATOM 798 C C . VAL A 1 102 ? -3.614 -18.914 2.843 1.00 58.09 102 VAL A C 1
ATOM 800 O O . VAL A 1 102 ? -2.554 -18.731 2.253 1.00 58.09 102 VAL A O 1
ATOM 803 N N . ASP A 1 103 ? -4.808 -18.859 2.247 1.00 58.97 103 ASP A N 1
ATOM 804 C CA . ASP A 1 103 ? -4.989 -18.764 0.789 1.00 58.97 103 ASP A CA 1
ATOM 805 C C . ASP A 1 103 ? -5.619 -17.435 0.342 1.00 58.97 103 ASP A C 1
ATOM 807 O O . ASP A 1 103 ? -5.571 -17.064 -0.835 1.00 58.97 103 ASP A O 1
ATOM 811 N N . THR A 1 104 ? -6.214 -16.705 1.289 1.00 62.09 104 THR A N 1
ATOM 812 C CA . THR A 1 104 ? -6.947 -15.463 1.033 1.00 62.09 104 THR A CA 1
ATOM 813 C C . THR A 1 104 ? -6.539 -14.379 2.009 1.00 62.09 104 THR A C 1
ATOM 815 O O . THR A 1 104 ? -6.631 -14.579 3.219 1.00 62.09 104 THR A O 1
ATOM 818 N N . TRP A 1 105 ? -6.202 -13.201 1.501 1.00 74.06 105 TRP A N 1
ATOM 819 C CA . TRP A 1 105 ? -6.066 -11.993 2.308 1.00 74.06 105 TRP A CA 1
ATOM 820 C C . TRP A 1 105 ? -7.288 -11.116 2.093 1.00 74.06 105 TRP A C 1
ATOM 822 O O . TRP A 1 105 ? -7.779 -10.981 0.969 1.00 74.06 105 TRP A O 1
ATOM 832 N N . LYS A 1 106 ? -7.783 -10.520 3.173 1.00 74.62 106 LYS A N 1
ATOM 833 C CA . LYS A 1 106 ? -8.950 -9.645 3.145 1.00 74.62 106 LYS A CA 1
ATOM 834 C C . LYS A 1 106 ? -8.562 -8.259 3.620 1.00 74.62 106 LYS A C 1
ATOM 836 O O . LYS A 1 106 ? -7.945 -8.112 4.675 1.00 74.62 106 LYS A O 1
ATOM 841 N N . LEU A 1 107 ? -8.944 -7.254 2.845 1.00 77.31 107 LEU A N 1
ATOM 842 C CA . LEU A 1 107 ? -8.869 -5.857 3.241 1.00 77.31 107 LEU A CA 1
ATOM 843 C C . LEU A 1 107 ? -10.286 -5.293 3.282 1.00 77.31 107 LEU A C 1
ATOM 845 O O . LEU A 1 107 ? -10.975 -5.251 2.262 1.00 77.31 107 LEU A O 1
ATOM 849 N N . PHE A 1 108 ? -10.704 -4.854 4.461 1.00 82.12 108 PHE A N 1
ATOM 850 C CA . PHE A 1 108 ? -11.984 -4.192 4.668 1.00 82.12 108 PHE A CA 1
ATOM 851 C C . PHE A 1 108 ? -11.733 -2.697 4.815 1.00 82.12 108 PHE A C 1
ATOM 853 O O . PHE A 1 108 ? -11.116 -2.277 5.791 1.00 82.12 108 PHE A O 1
ATOM 860 N N . CYS A 1 109 ? -12.189 -1.895 3.856 1.00 80.38 109 CYS A N 1
ATOM 861 C CA . CYS A 1 109 ? -12.171 -0.438 3.931 1.00 80.38 109 CYS A CA 1
ATOM 862 C C . CYS A 1 109 ? -13.573 0.101 3.635 1.00 80.38 109 CYS A C 1
ATOM 864 O O . CYS A 1 109 ? -14.049 -0.008 2.509 1.00 80.38 109 CYS A O 1
ATOM 866 N N . ALA A 1 110 ? -14.214 0.739 4.620 1.00 68.12 110 ALA A N 1
ATOM 867 C CA . ALA A 1 110 ? -15.575 1.268 4.475 1.00 68.12 110 ALA A CA 1
ATOM 868 C C . ALA A 1 110 ? -16.541 0.208 3.884 1.00 68.12 110 ALA A C 1
ATOM 870 O O . ALA A 1 110 ? -16.622 -0.894 4.418 1.00 68.12 110 ALA A O 1
ATOM 871 N N . ASN A 1 111 ? -17.230 0.514 2.776 1.00 63.78 111 ASN A N 1
ATOM 872 C CA . ASN A 1 111 ? -18.141 -0.406 2.071 1.00 63.78 111 ASN A CA 1
ATOM 873 C C . ASN A 1 111 ? -17.431 -1.314 1.046 1.00 63.78 111 ASN A C 1
ATOM 875 O O . ASN A 1 111 ? -18.084 -2.025 0.286 1.00 63.78 111 ASN A O 1
ATOM 879 N N . PHE A 1 112 ? -16.101 -1.261 0.975 1.00 65.88 112 PHE A N 1
ATOM 880 C CA . PHE A 1 112 ? -15.294 -2.005 0.021 1.00 65.88 112 PHE A CA 1
ATOM 881 C C . PHE A 1 112 ? -14.585 -3.164 0.727 1.00 65.88 112 PHE A C 1
ATOM 883 O O . PHE A 1 112 ? -13.740 -2.970 1.605 1.00 65.88 112 PHE A O 1
ATOM 890 N N . MET A 1 113 ? -14.939 -4.384 0.326 1.00 70.94 113 MET A N 1
ATOM 891 C CA . MET A 1 113 ? -14.272 -5.612 0.745 1.00 70.94 113 MET A CA 1
ATOM 892 C C . MET A 1 113 ? -13.464 -6.150 -0.428 1.00 70.94 113 MET A C 1
ATOM 894 O O . MET A 1 113 ? -14.033 -6.573 -1.434 1.00 70.94 113 MET A O 1
ATOM 898 N N . LEU A 1 114 ? -12.141 -6.154 -0.290 1.00 70.81 114 LEU A N 1
ATOM 899 C CA . LEU A 1 114 ? -11.258 -6.768 -1.270 1.00 70.81 114 LEU A CA 1
ATOM 900 C C . LEU A 1 114 ? -10.803 -8.133 -0.764 1.00 70.81 114 LEU A C 1
ATOM 902 O O . LEU A 1 114 ? -10.076 -8.223 0.227 1.00 70.81 114 LEU A O 1
ATOM 906 N N . ASN A 1 115 ? -11.211 -9.181 -1.477 1.00 67.25 115 ASN A N 1
ATOM 907 C CA . ASN A 1 115 ? -10.658 -10.520 -1.320 1.00 67.25 115 ASN A CA 1
ATOM 908 C C . ASN A 1 115 ? -9.534 -10.703 -2.341 1.00 67.25 115 ASN A C 1
ATOM 910 O O . ASN A 1 115 ? -9.760 -10.582 -3.545 1.00 67.25 115 ASN A O 1
ATOM 914 N N . VAL A 1 116 ? -8.330 -10.994 -1.860 1.00 66.31 116 VAL A N 1
ATOM 915 C CA . VAL A 1 116 ? -7.157 -11.241 -2.699 1.00 66.31 116 VAL A CA 1
ATOM 916 C C . VAL A 1 116 ? -6.765 -12.706 -2.557 1.00 66.31 116 VAL A C 1
ATOM 918 O O . VAL A 1 116 ? -6.468 -13.166 -1.455 1.00 66.31 116 VAL A O 1
ATOM 921 N N . TYR A 1 117 ? -6.780 -13.428 -3.676 1.00 54.12 117 TYR A N 1
ATOM 922 C CA . TYR A 1 117 ? -6.338 -14.817 -3.779 1.00 54.12 117 TYR A CA 1
ATOM 923 C C . TYR A 1 117 ? -4.886 -14.836 -4.282 1.00 54.12 117 TYR A C 1
ATOM 925 O O . TYR A 1 117 ? -4.564 -14.132 -5.241 1.00 54.12 117 TYR A O 1
ATOM 933 N N . ALA A 1 118 ? -4.036 -15.639 -3.635 1.00 53.25 118 ALA A N 1
ATOM 934 C CA . ALA A 1 118 ? -2.573 -15.702 -3.794 1.00 53.25 118 ALA A CA 1
ATOM 935 C C . ALA A 1 118 ? -1.773 -14.515 -3.201 1.00 53.25 118 ALA A C 1
ATOM 937 O O . ALA A 1 118 ? -2.142 -13.346 -3.308 1.00 53.25 118 ALA A O 1
ATOM 938 N N . SER A 1 119 ? -0.640 -14.850 -2.571 1.00 48.22 119 SER A N 1
ATOM 939 C CA . SER A 1 119 ? 0.157 -14.052 -1.616 1.00 48.22 119 SER A CA 1
ATOM 940 C C . SER A 1 119 ? 0.828 -12.783 -2.139 1.00 48.22 119 SER A C 1
ATOM 942 O O . SER A 1 119 ? 1.715 -12.256 -1.477 1.00 48.22 119 SER A O 1
ATOM 944 N N . ASN A 1 120 ? 0.449 -12.273 -3.309 1.00 56.12 120 ASN A N 1
ATOM 945 C CA . ASN A 1 120 ? 1.304 -11.346 -4.051 1.00 56.12 120 ASN A CA 1
ATOM 946 C C . ASN A 1 120 ? 0.717 -9.949 -4.277 1.00 56.12 120 ASN A C 1
ATOM 948 O O . ASN A 1 120 ? 1.216 -9.242 -5.148 1.00 56.12 120 ASN A O 1
ATOM 952 N N . ARG A 1 121 ? -0.349 -9.520 -3.584 1.00 69.50 121 ARG A N 1
ATOM 953 C CA . ARG A 1 121 ? -1.036 -8.272 -3.984 1.00 69.50 121 ARG A CA 1
ATOM 954 C C . ARG A 1 121 ? -1.589 -7.392 -2.861 1.00 69.50 121 ARG A C 1
ATOM 956 O O . ARG A 1 121 ? -2.475 -6.595 -3.148 1.00 69.50 121 ARG A O 1
ATOM 963 N N . ILE A 1 122 ? -1.091 -7.476 -1.624 1.00 79.94 122 ILE A N 1
ATOM 964 C CA . ILE A 1 122 ? -1.311 -6.408 -0.628 1.00 79.94 122 ILE A CA 1
ATOM 965 C C . ILE A 1 122 ? 0.037 -5.937 -0.086 1.00 79.94 122 ILE A C 1
ATOM 967 O O . ILE A 1 122 ? 0.724 -6.679 0.608 1.00 79.94 122 ILE A O 1
ATOM 971 N N . HIS A 1 123 ? 0.380 -4.689 -0.385 1.00 84.75 123 HIS A N 1
ATOM 972 C CA . HIS A 1 123 ? 1.626 -4.039 0.004 1.00 84.75 123 HIS A CA 1
ATOM 973 C C . HIS A 1 123 ? 1.314 -3.013 1.088 1.00 84.75 123 HIS A C 1
ATOM 975 O O . HIS A 1 123 ? 0.791 -1.936 0.794 1.00 84.75 123 HIS A O 1
ATOM 981 N N . ILE A 1 124 ? 1.580 -3.359 2.348 1.00 85.56 124 ILE A N 1
ATOM 982 C CA . ILE A 1 124 ? 1.460 -2.407 3.457 1.00 85.56 124 ILE A CA 1
ATOM 983 C C . ILE A 1 124 ? 2.766 -1.622 3.526 1.00 85.56 124 ILE A C 1
ATOM 985 O O . ILE A 1 124 ? 3.810 -2.181 3.842 1.00 85.56 124 ILE A O 1
ATOM 989 N N . LEU A 1 125 ? 2.685 -0.341 3.194 1.00 86.50 125 LEU A N 1
ATOM 990 C CA . LEU A 1 125 ? 3.812 0.577 3.112 1.00 86.50 125 LEU A CA 1
ATOM 991 C C . LEU A 1 125 ? 4.114 1.230 4.468 1.00 86.50 125 LEU A C 1
ATOM 993 O O . LEU A 1 125 ? 3.287 1.208 5.392 1.00 86.50 125 LEU A O 1
ATOM 997 N N . ASP A 1 126 ? 5.291 1.843 4.580 1.00 82.44 126 ASP A N 1
ATOM 998 C CA . ASP A 1 126 ? 5.737 2.520 5.794 1.00 82.44 126 ASP A CA 1
ATOM 999 C C . ASP A 1 126 ? 4.977 3.836 5.964 1.00 82.44 126 ASP A C 1
ATOM 1001 O O . ASP A 1 126 ? 5.329 4.881 5.423 1.00 82.44 126 ASP A O 1
ATOM 1005 N N . GLY A 1 127 ? 3.862 3.757 6.685 1.00 71.69 127 GLY A N 1
ATOM 1006 C CA . GLY A 1 127 ? 2.997 4.900 6.958 1.00 71.69 127 GLY A CA 1
ATOM 1007 C C . GLY A 1 127 ? 3.575 5.928 7.938 1.00 71.69 127 GLY A C 1
ATOM 1008 O O . GLY A 1 127 ? 4.338 5.561 8.838 1.00 71.69 127 GLY A O 1
ATOM 1009 N N . VAL A 1 128 ? 3.116 7.183 7.817 1.00 63.31 128 VAL A N 1
ATOM 1010 C CA . VAL A 1 128 ? 3.590 8.387 8.548 1.00 63.31 128 VAL A CA 1
ATOM 1011 C C . VAL A 1 128 ? 2.446 9.155 9.220 1.00 63.31 128 VAL A C 1
ATOM 1013 O O . VAL A 1 128 ? 1.318 9.179 8.670 1.00 63.31 128 VAL A O 1
#

pLDDT: mean 80.05, std 14.12, range [43.47, 96.69]

Radius of gyration: 16.5 Å; chains: 1; bounding box: 31×43×47 Å

Sequence (128 aa):
NETVELSAQEKCIIARDIICNRRYSRVIEKAYVANSGFGTFVFPVRSGRFCQSKLIEFATQISVWIKTQSSFKFSDDEAVSQGMRIANNAIKCKNITYAAGVDTWKLFCANFMLNVYASNRIHILDGV